Protein AF-A0A922CVF0-F1 (afdb_monomer_lite)

Sequence (70 aa):
MKGYFLVFAVVLLFAAFAFADPVYDDVESEGILSRMRRAKCDFNACDRWCRQLKFPGGACVGDKCDCDRW

pLDDT: mean 76.62, std 15.31, range [43.09, 94.69]

Foldseek 3Di:
DVVVVVVVVVVVVVVVVVVPPPPPVPDPPVVVVVVVVLQFDDQVVLQVVLVVVVANGWDTDHSDIDTDDD

Radius of gyration: 27.83 Å; chains: 1; bounding box: 50×19×74 Å

Structure (mmCIF, N/CA/C/O backbone):
data_AF-A0A922CVF0-F1
#
_entry.id   AF-A0A922CVF0-F1
#
loop_
_atom_site.group_PDB
_atom_site.id
_atom_site.type_symbol
_atom_site.label_atom_id
_atom_site.label_alt_id
_atom_site.label_comp_id
_atom_site.label_asym_id
_atom_site.label_entity_id
_atom_site.label_seq_id
_atom_site.pdbx_PDB_ins_code
_atom_site.Cartn_x
_atom_site.Cartn_y
_atom_site.Cartn_z
_atom_site.occupancy
_atom_site.B_iso_or_equiv
_atom_site.auth_seq_id
_atom_site.auth_comp_id
_atom_site.auth_asym_id
_atom_site.auth_atom_id
_atom_site.pdbx_PDB_model_num
ATOM 1 N N . MET A 1 1 ? -31.874 4.131 57.984 1.00 59.88 1 MET A N 1
ATOM 2 C CA . MET A 1 1 ? -32.584 4.398 56.708 1.00 59.88 1 MET A CA 1
ATOM 3 C C . MET A 1 1 ? -31.945 5.499 55.849 1.00 59.88 1 MET A C 1
ATOM 5 O O . MET A 1 1 ? -31.956 5.340 54.642 1.00 59.88 1 MET A O 1
ATOM 9 N N . LYS A 1 2 ? -31.323 6.559 56.405 1.00 66.12 2 LYS A N 1
ATOM 10 C CA . LYS A 1 2 ? -30.647 7.608 55.600 1.00 66.12 2 LYS A CA 1
ATOM 11 C C . LYS A 1 2 ? -29.350 7.163 54.889 1.00 66.12 2 LYS A C 1
ATOM 13 O O . LYS A 1 2 ? -29.081 7.621 53.789 1.00 66.12 2 LYS A O 1
ATOM 18 N N . GLY A 1 3 ? -28.567 6.259 55.488 1.00 73.75 3 GLY A N 1
ATOM 19 C CA . GLY A 1 3 ? -27.289 5.805 54.909 1.00 73.75 3 GLY A CA 1
ATOM 20 C C . GLY A 1 3 ? -27.439 4.974 53.631 1.00 73.75 3 GLY A C 1
ATOM 21 O O . GLY A 1 3 ? -26.652 5.129 52.708 1.00 73.75 3 GLY A O 1
ATOM 22 N N . TYR A 1 4 ? -28.500 4.165 53.532 1.00 83.38 4 TYR A N 1
ATOM 23 C CA . TYR A 1 4 ? -28.796 3.373 52.332 1.00 83.38 4 TYR A CA 1
ATOM 24 C C . TYR A 1 4 ? -29.047 4.242 51.100 1.00 83.38 4 TYR A C 1
ATOM 26 O O . TYR A 1 4 ? -28.675 3.851 50.002 1.00 83.38 4 TYR A O 1
ATOM 34 N N . PHE A 1 5 ? -29.617 5.435 51.284 1.00 84.19 5 PHE A N 1
ATOM 35 C CA . PHE A 1 5 ? -29.828 6.382 50.193 1.00 84.19 5 PHE A CA 1
ATOM 36 C C . PHE A 1 5 ? -28.499 6.881 49.611 1.00 84.19 5 PHE A C 1
ATOM 38 O O . PHE A 1 5 ? -28.355 6.967 48.397 1.00 84.19 5 PHE A O 1
ATOM 45 N N . LEU A 1 6 ? -27.506 7.138 50.471 1.00 86.69 6 LEU A N 1
ATOM 46 C CA . LEU A 1 6 ? -26.168 7.544 50.036 1.00 86.69 6 LEU A CA 1
ATOM 47 C C . LEU A 1 6 ? -25.446 6.406 49.316 1.00 86.69 6 LEU A C 1
ATOM 49 O O . LEU A 1 6 ? -24.884 6.624 48.249 1.00 86.69 6 LEU A O 1
ATOM 53 N N . VAL A 1 7 ? -25.511 5.186 49.857 1.00 87.38 7 VAL A N 1
ATOM 54 C CA . VAL A 1 7 ? -24.911 4.010 49.210 1.00 87.38 7 VAL A CA 1
ATOM 55 C C . VAL A 1 7 ? -25.553 3.763 47.845 1.00 87.38 7 VAL A C 1
ATOM 57 O O . VAL A 1 7 ? -24.843 3.574 46.865 1.00 87.38 7 VAL A O 1
ATOM 60 N N . PHE A 1 8 ? -26.881 3.837 47.753 1.00 87.06 8 PHE A N 1
ATOM 61 C CA . PHE A 1 8 ? -27.604 3.653 46.497 1.00 87.06 8 PHE A CA 1
ATOM 62 C C 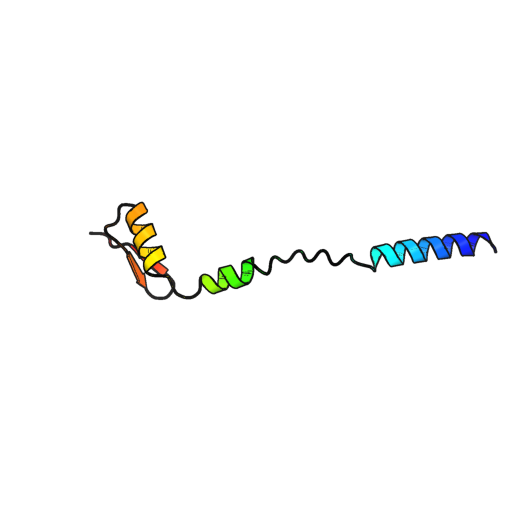. PHE A 1 8 ? -27.257 4.738 45.470 1.00 87.06 8 PHE A C 1
ATOM 64 O O . PHE A 1 8 ? -26.974 4.415 44.323 1.00 87.06 8 PHE A O 1
ATOM 71 N N . ALA A 1 9 ? -27.187 6.009 45.880 1.00 88.94 9 ALA A N 1
ATOM 72 C CA . ALA A 1 9 ? -26.788 7.108 45.002 1.00 88.94 9 ALA A CA 1
ATOM 73 C C . ALA A 1 9 ? -25.353 6.945 44.471 1.00 88.94 9 ALA A C 1
ATOM 75 O O . ALA A 1 9 ? -25.113 7.154 43.286 1.00 88.94 9 ALA A O 1
ATOM 76 N N . VAL A 1 10 ? -24.408 6.522 45.318 1.00 88.75 10 VAL A N 1
ATOM 77 C CA . VAL A 1 10 ? -23.018 6.264 44.908 1.00 88.75 10 VAL A CA 1
ATOM 78 C C . VAL A 1 10 ? -22.945 5.082 43.941 1.00 88.75 10 VAL A C 1
ATOM 80 O O . VAL A 1 10 ? -22.292 5.190 42.909 1.00 88.75 10 VAL A O 1
ATOM 83 N N . VAL A 1 11 ? -23.656 3.985 44.217 1.00 86.31 11 VAL A N 1
ATOM 84 C CA . VAL A 1 11 ? -23.720 2.820 43.316 1.00 86.31 11 VAL A CA 1
ATOM 85 C C . VAL A 1 11 ? -24.323 3.200 41.965 1.00 86.31 11 VAL A C 1
ATOM 87 O O . VAL A 1 11 ? -23.785 2.800 40.939 1.00 86.31 11 VAL A O 1
ATOM 90 N N . LEU A 1 12 ? -25.387 4.009 41.946 1.00 84.81 12 LEU A N 1
ATOM 91 C CA . LEU A 1 12 ? -25.994 4.500 40.708 1.00 84.81 12 LEU A CA 1
ATOM 92 C C . LEU A 1 12 ? -25.062 5.426 39.921 1.00 84.81 12 LEU A C 1
ATOM 94 O O . LEU A 1 12 ? -25.054 5.357 38.698 1.00 84.81 12 LEU A O 1
ATOM 98 N N . LEU A 1 13 ? -24.266 6.262 40.593 1.00 82.81 13 LEU A N 1
ATOM 99 C CA . LEU A 1 13 ? -23.270 7.110 39.936 1.00 82.81 13 LEU A CA 1
ATOM 100 C C . LEU A 1 13 ? -22.133 6.279 39.339 1.00 82.81 13 LEU A C 1
ATOM 102 O O . LEU A 1 13 ? -21.799 6.462 38.176 1.00 82.81 13 LEU A O 1
ATOM 106 N N . PHE A 1 14 ? -21.573 5.334 40.096 1.00 83.06 14 PHE A N 1
ATOM 107 C CA . PHE A 1 14 ? -20.544 4.422 39.587 1.00 83.06 14 PHE A CA 1
ATOM 108 C C . PHE A 1 14 ? -21.062 3.568 38.429 1.00 83.06 14 PHE A C 1
ATOM 110 O O . PHE A 1 14 ? -20.368 3.415 37.431 1.00 83.06 14 PHE A O 1
ATOM 117 N N . ALA A 1 15 ? -22.294 3.064 38.535 1.00 77.56 15 ALA A N 1
ATOM 118 C CA . ALA A 1 15 ? -22.976 2.378 37.448 1.00 77.56 15 ALA A CA 1
ATOM 119 C C . ALA A 1 15 ? -23.135 3.308 36.239 1.00 77.56 15 ALA A C 1
ATOM 121 O O . ALA A 1 15 ? -22.759 2.927 35.144 1.00 77.56 15 ALA A O 1
ATOM 122 N N . ALA A 1 16 ? -23.602 4.545 36.415 1.00 72.81 16 ALA A N 1
ATOM 123 C CA . ALA A 1 16 ? -23.713 5.505 35.320 1.00 72.81 16 ALA A CA 1
ATOM 124 C C . ALA A 1 16 ? -22.358 5.827 34.669 1.00 72.81 16 ALA A C 1
ATOM 126 O O . ALA A 1 16 ? -22.325 6.004 33.466 1.00 72.81 16 ALA A O 1
ATOM 127 N N . PHE A 1 17 ? -21.251 5.854 35.416 1.00 71.56 17 PHE A N 1
ATOM 128 C CA . PHE A 1 17 ? -19.897 6.021 34.866 1.00 71.56 17 PHE A CA 1
ATOM 129 C C . PHE A 1 17 ? -19.344 4.759 34.185 1.00 71.56 17 PHE A C 1
ATOM 131 O O . PHE A 1 17 ? -18.499 4.875 33.308 1.00 71.56 17 PHE A O 1
ATOM 138 N N . ALA A 1 18 ? -19.784 3.570 34.603 1.00 68.44 18 ALA A N 1
ATOM 139 C CA . ALA A 1 18 ? -19.377 2.295 34.013 1.00 68.44 18 ALA A CA 1
ATOM 140 C C . ALA A 1 18 ? -20.249 1.879 32.814 1.00 68.44 18 ALA A C 1
ATOM 142 O O . ALA A 1 18 ? -19.776 1.156 31.949 1.00 68.44 18 ALA A O 1
ATOM 143 N N . PHE A 1 19 ? -21.515 2.310 32.782 1.00 65.62 19 PHE A N 1
ATOM 144 C CA . PHE A 1 19 ? -22.483 2.068 31.705 1.00 65.62 19 PHE A CA 1
ATOM 145 C C . PHE A 1 19 ? -22.616 3.255 30.748 1.00 65.62 19 PHE A C 1
ATOM 147 O O . PHE A 1 19 ? -23.150 3.099 29.654 1.00 65.62 19 PHE A O 1
ATOM 154 N N . ALA A 1 20 ? -22.149 4.445 31.133 1.00 57.00 20 ALA A N 1
ATOM 155 C CA . ALA A 1 20 ? -21.679 5.408 30.156 1.00 57.00 20 ALA A CA 1
ATOM 156 C C . ALA A 1 20 ? -20.277 4.957 29.775 1.00 57.00 20 ALA A C 1
ATOM 158 O O . ALA A 1 20 ? -19.292 5.456 30.313 1.00 57.00 20 ALA A O 1
ATOM 159 N N . ASP A 1 21 ? -20.192 3.994 28.861 1.00 56.78 21 ASP A N 1
ATOM 160 C CA . ASP A 1 21 ? -19.001 3.877 28.041 1.00 56.78 21 ASP A CA 1
ATOM 161 C C . ASP A 1 21 ? -18.711 5.298 27.520 1.00 56.78 21 ASP A C 1
ATOM 163 O O . ASP A 1 21 ? -19.539 5.846 26.775 1.00 56.78 21 ASP A O 1
ATOM 167 N N . PRO A 1 22 ? -17.596 5.970 27.886 1.00 57.91 22 PRO A N 1
ATOM 168 C CA . PRO A 1 22 ? -17.053 6.898 26.921 1.00 57.91 22 PRO A CA 1
ATOM 169 C C . PRO A 1 22 ? -16.868 6.022 25.690 1.00 57.91 22 PRO A C 1
ATOM 171 O O . PRO A 1 22 ? -16.135 5.035 25.744 1.00 57.91 22 PRO A O 1
ATOM 174 N N . VAL A 1 23 ? -17.611 6.306 24.625 1.00 55.22 23 VAL A N 1
ATOM 175 C CA . VAL A 1 23 ? -17.331 5.729 23.318 1.00 55.22 23 VAL A CA 1
ATOM 176 C C . VAL A 1 23 ? -15.926 6.212 22.971 1.00 55.22 23 VAL A C 1
ATOM 178 O O . VAL A 1 23 ? -15.722 7.288 22.417 1.00 55.22 23 VAL A O 1
ATOM 181 N N . TYR A 1 24 ? -14.936 5.464 23.436 1.00 55.34 24 TYR A N 1
ATOM 182 C CA . TYR A 1 24 ? -13.590 5.475 22.935 1.00 55.34 24 TYR A CA 1
ATOM 183 C C . TYR A 1 24 ? -13.718 4.645 21.666 1.00 55.34 24 TYR A C 1
ATOM 185 O O . TYR A 1 24 ? -13.725 3.415 21.709 1.00 55.34 24 TYR A O 1
ATOM 193 N N . ASP A 1 25 ? -14.001 5.334 20.562 1.00 43.09 25 ASP A N 1
ATOM 194 C CA . ASP A 1 25 ? -14.033 4.754 19.222 1.00 43.09 25 ASP A CA 1
ATOM 195 C C . ASP A 1 25 ? -12.603 4.308 18.854 1.00 43.09 25 ASP A C 1
ATOM 197 O O . ASP A 1 25 ? -11.913 4.927 18.050 1.00 43.09 25 ASP A O 1
ATOM 201 N N . ASP A 1 26 ? -12.135 3.221 19.464 1.00 62.34 26 ASP A N 1
ATOM 202 C CA . ASP A 1 26 ? -10.967 2.463 19.021 1.00 62.34 26 ASP A CA 1
ATOM 203 C C . ASP A 1 26 ? -11.416 1.419 17.998 1.00 62.34 26 ASP A C 1
ATOM 205 O O . ASP A 1 26 ? -11.275 0.215 18.198 1.00 62.34 26 ASP A O 1
ATOM 209 N N . VAL A 1 27 ? -11.930 1.869 16.855 1.00 53.19 27 VAL A N 1
ATOM 210 C CA . VAL A 1 27 ? -11.615 1.188 15.599 1.00 53.19 27 VAL A CA 1
ATOM 211 C C . VAL A 1 27 ? -11.371 2.254 14.551 1.00 53.19 27 VAL A C 1
ATOM 213 O O . VAL A 1 27 ? -12.285 2.777 13.920 1.00 53.19 27 VAL A O 1
ATOM 216 N N . GLU A 1 28 ? -10.083 2.517 14.366 1.00 60.50 28 GLU A N 1
ATOM 217 C CA . GLU A 1 28 ? -9.429 3.016 13.166 1.00 60.50 28 GLU A CA 1
ATOM 218 C C . GLU A 1 28 ? -10.105 2.461 11.890 1.00 60.50 28 GLU A C 1
ATOM 220 O O . GLU A 1 28 ? -9.655 1.512 11.243 1.00 60.50 28 GLU A O 1
ATOM 225 N N . SER A 1 29 ? -11.206 3.093 11.481 1.00 60.53 29 SER A N 1
ATOM 226 C CA . SER A 1 29 ? -11.844 2.894 10.177 1.00 60.53 29 SER A CA 1
ATOM 227 C C . SER A 1 29 ? -11.004 3.511 9.047 1.00 60.53 29 SER A C 1
ATOM 229 O O . SER A 1 29 ? -11.432 3.557 7.895 1.00 60.53 29 SER A O 1
ATOM 231 N N . GLU A 1 30 ? -9.782 3.945 9.347 1.00 57.59 30 GLU A N 1
ATOM 232 C CA . GLU A 1 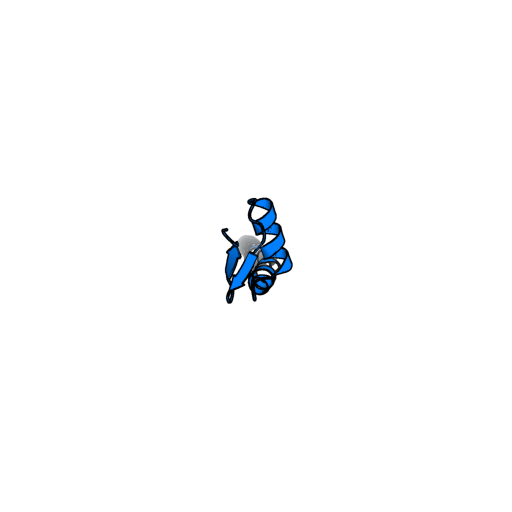30 ? -8.747 4.218 8.359 1.00 57.59 30 GLU A CA 1
ATOM 233 C C . GLU A 1 30 ? -8.009 2.934 7.938 1.00 57.59 30 GLU A C 1
ATOM 235 O O . GLU A 1 30 ? -7.473 2.886 6.832 1.00 57.59 30 GLU A O 1
ATOM 240 N N . GLY A 1 31 ? -8.064 1.850 8.728 1.00 55.88 31 GLY A N 1
ATOM 241 C CA . GLY A 1 31 ? -7.414 0.560 8.455 1.00 55.88 31 GLY A CA 1
ATOM 242 C C . GLY A 1 31 ? -8.171 -0.363 7.483 1.00 55.88 31 GLY A C 1
ATOM 243 O O . GLY A 1 31 ? -7.565 -1.105 6.704 1.00 55.88 31 GLY A O 1
ATOM 244 N N . ILE A 1 32 ? -9.508 -0.326 7.474 1.00 59.97 32 ILE A N 1
ATOM 245 C CA . ILE A 1 32 ? -10.327 -1.226 6.633 1.00 59.97 32 ILE A CA 1
ATOM 246 C C . ILE A 1 32 ? -10.457 -0.681 5.202 1.00 59.97 32 ILE A C 1
ATOM 248 O O . ILE A 1 32 ? -10.327 -1.440 4.240 1.00 59.97 32 ILE A O 1
ATOM 252 N N . LEU A 1 33 ? -10.586 0.641 5.040 1.00 60.31 33 LEU A N 1
ATOM 253 C CA . LEU A 1 33 ? -10.536 1.318 3.737 1.00 60.31 33 LEU A CA 1
ATOM 254 C C . LEU A 1 33 ? -9.124 1.331 3.129 1.00 60.31 33 LEU A C 1
ATOM 256 O O . LEU A 1 33 ? -8.988 1.239 1.909 1.00 60.31 33 LEU A O 1
ATOM 260 N N . SER A 1 34 ? -8.060 1.356 3.939 1.00 56.69 34 SER A N 1
ATOM 261 C CA . SER A 1 34 ? -6.687 1.177 3.440 1.00 56.69 34 SER A CA 1
ATOM 262 C C . SER A 1 34 ? -6.367 -0.283 3.071 1.00 56.69 34 SER A C 1
ATOM 264 O O . SER A 1 34 ? -5.624 -0.514 2.116 1.00 56.69 34 SER A O 1
ATOM 266 N N . ARG A 1 35 ? -7.007 -1.283 3.702 1.00 54.84 35 ARG A N 1
ATOM 267 C CA . ARG A 1 35 ? -7.017 -2.682 3.218 1.00 54.84 35 ARG A CA 1
ATOM 268 C C . ARG A 1 35 ? -7.896 -2.888 1.982 1.00 54.84 35 ARG A C 1
ATOM 270 O O . ARG A 1 35 ? -7.522 -3.683 1.130 1.00 54.84 35 ARG A O 1
ATOM 277 N N . MET A 1 36 ? -8.997 -2.155 1.820 1.00 53.19 36 MET A N 1
ATOM 278 C CA . MET A 1 36 ? -9.767 -2.147 0.566 1.00 53.19 36 MET A CA 1
ATOM 279 C C . MET A 1 36 ? -9.057 -1.386 -0.555 1.00 53.19 36 MET A C 1
ATOM 281 O O . MET A 1 36 ? -9.255 -1.722 -1.707 1.00 53.19 36 MET A O 1
ATOM 285 N N . ARG A 1 37 ? -8.159 -0.436 -0.269 1.00 49.78 37 ARG A N 1
ATOM 286 C CA . ARG A 1 37 ? -7.238 0.140 -1.272 1.00 49.78 37 ARG A CA 1
ATOM 287 C C . ARG A 1 37 ? -6.070 -0.797 -1.628 1.00 49.78 37 ARG A C 1
ATOM 289 O O . ARG A 1 37 ? -5.372 -0.563 -2.604 1.00 49.78 37 ARG A O 1
ATOM 296 N N . ARG A 1 38 ? -5.892 -1.901 -0.893 1.00 49.88 38 ARG A N 1
ATOM 297 C CA . ARG A 1 38 ? -5.143 -3.078 -1.369 1.00 49.88 38 ARG A CA 1
ATOM 298 C C . ARG A 1 38 ? -5.915 -3.832 -2.474 1.00 49.88 38 ARG A C 1
ATOM 300 O O . ARG A 1 38 ? -5.402 -4.823 -2.982 1.00 49.88 38 ARG A O 1
ATOM 307 N N . ALA A 1 39 ? -7.136 -3.404 -2.829 1.00 61.38 39 ALA A N 1
ATOM 308 C CA . ALA A 1 39 ? -7.891 -3.936 -3.959 1.00 61.38 39 ALA A CA 1
ATOM 309 C C . ALA A 1 39 ? -7.269 -3.480 -5.277 1.00 61.38 39 ALA A C 1
ATOM 311 O O . ALA A 1 39 ? -7.144 -2.282 -5.520 1.00 61.38 39 ALA A O 1
ATOM 312 N N . LYS A 1 40 ? -6.953 -4.460 -6.128 1.00 69.50 40 LYS A N 1
ATOM 313 C CA . LYS A 1 40 ? -6.236 -4.336 -7.396 1.00 69.50 40 LYS A CA 1
ATOM 314 C C . LYS A 1 40 ? -4.851 -3.730 -7.234 1.00 69.50 40 LYS A C 1
ATOM 316 O O . LYS A 1 40 ? -4.673 -2.567 -6.897 1.00 69.50 40 LYS A O 1
ATOM 321 N N . CYS A 1 41 ? -3.860 -4.564 -7.508 1.00 82.06 41 CYS A N 1
ATOM 322 C CA . CYS A 1 41 ? -2.471 -4.158 -7.597 1.00 82.06 41 CYS A CA 1
ATOM 323 C C . CYS A 1 41 ? -2.342 -2.833 -8.378 1.00 82.06 41 CYS A C 1
ATOM 325 O O . CYS A 1 41 ? -2.791 -2.719 -9.521 1.00 82.06 41 CYS A O 1
ATOM 327 N N . ASP A 1 42 ? -1.772 -1.815 -7.729 1.00 86.56 42 ASP A N 1
ATOM 328 C CA . ASP A 1 42 ? -1.430 -0.550 -8.372 1.00 86.56 42 ASP A CA 1
ATOM 329 C C . ASP A 1 42 ? -0.127 -0.759 -9.143 1.00 86.56 42 ASP A C 1
ATOM 331 O O . ASP A 1 42 ? 0.937 -0.935 -8.545 1.00 86.56 42 ASP A O 1
ATOM 335 N N . PHE A 1 43 ? -0.217 -0.734 -10.474 1.00 85.62 43 PHE A N 1
ATOM 336 C CA . PHE A 1 43 ? 0.931 -0.896 -11.362 1.00 85.62 43 PHE A CA 1
ATOM 337 C C . PHE A 1 43 ? 2.054 0.098 -11.043 1.00 85.62 43 PHE A C 1
ATOM 339 O O . PHE A 1 43 ? 3.217 -0.290 -11.006 1.00 85.62 43 PHE A O 1
ATOM 346 N N . ASN A 1 44 ? 1.733 1.356 -10.732 1.00 88.88 44 ASN A N 1
ATOM 347 C CA . ASN A 1 44 ? 2.743 2.377 -10.452 1.00 88.88 44 ASN A CA 1
ATOM 348 C C . ASN A 1 44 ? 3.416 2.163 -9.093 1.00 88.88 44 ASN A C 1
ATOM 350 O O . ASN A 1 44 ? 4.585 2.516 -8.916 1.00 88.88 44 ASN A O 1
ATOM 354 N N . ALA A 1 45 ? 2.685 1.634 -8.112 1.00 89.94 45 ALA A N 1
ATOM 355 C CA . ALA A 1 45 ? 3.268 1.248 -6.832 1.00 89.94 45 ALA A CA 1
ATOM 356 C C . ALA A 1 45 ? 4.147 -0.002 -6.992 1.00 89.94 45 ALA A C 1
ATOM 358 O O . ALA A 1 45 ? 5.265 -0.032 -6.480 1.00 89.94 45 ALA A O 1
ATOM 359 N N . CYS A 1 46 ? 3.662 -0.984 -7.754 1.00 91.31 46 CYS A N 1
ATOM 360 C CA . CYS A 1 46 ? 4.353 -2.229 -8.064 1.00 91.31 46 CYS A CA 1
ATOM 361 C C . CYS A 1 46 ? 5.666 -1.995 -8.828 1.00 91.31 46 CYS A C 1
ATOM 363 O O . CYS A 1 46 ? 6.728 -2.387 -8.349 1.00 91.31 46 CYS A O 1
ATOM 365 N N . ASP A 1 47 ? 5.628 -1.280 -9.956 1.00 92.75 47 ASP A N 1
ATOM 366 C CA . ASP A 1 47 ? 6.804 -1.000 -10.788 1.00 92.75 47 ASP A CA 1
ATOM 367 C C . ASP A 1 47 ? 7.877 -0.230 -10.006 1.00 92.75 47 ASP A C 1
ATOM 369 O O . ASP A 1 47 ? 9.059 -0.581 -10.016 1.00 92.75 47 ASP A O 1
ATOM 373 N N . ARG A 1 48 ? 7.466 0.781 -9.233 1.00 93.56 48 ARG A N 1
ATOM 374 C CA . ARG A 1 48 ? 8.389 1.571 -8.408 1.00 93.56 48 ARG A CA 1
ATOM 375 C C . ARG A 1 48 ? 9.041 0.726 -7.316 1.00 93.56 48 ARG A C 1
ATOM 377 O O . ARG A 1 48 ? 10.232 0.888 -7.056 1.00 93.56 48 ARG A O 1
ATOM 384 N N . TRP A 1 49 ? 8.278 -0.171 -6.695 1.00 92.06 49 TRP A N 1
ATOM 385 C CA . TRP A 1 49 ? 8.784 -1.099 -5.688 1.00 92.06 49 TRP A CA 1
ATOM 386 C C . TRP A 1 49 ? 9.769 -2.110 -6.294 1.00 92.06 49 TRP A C 1
ATOM 388 O O . TRP A 1 49 ? 10.867 -2.287 -5.767 1.00 92.06 49 TRP A O 1
ATOM 398 N N . CYS A 1 50 ? 9.459 -2.684 -7.458 1.00 94.38 50 CYS A N 1
ATOM 399 C CA . CYS A 1 50 ? 10.368 -3.583 -8.170 1.00 94.38 50 CYS A CA 1
ATOM 400 C C . CYS A 1 50 ? 11.680 -2.888 -8.574 1.00 94.38 50 CYS A C 1
ATOM 402 O O . CYS A 1 50 ? 12.764 -3.438 -8.361 1.00 94.38 50 CYS A O 1
ATOM 404 N N . ARG A 1 51 ? 11.620 -1.634 -9.042 1.00 94.44 51 ARG A N 1
ATOM 405 C CA . ARG A 1 51 ? 12.819 -0.825 -9.330 1.00 94.44 51 ARG A CA 1
ATOM 406 C C . ARG A 1 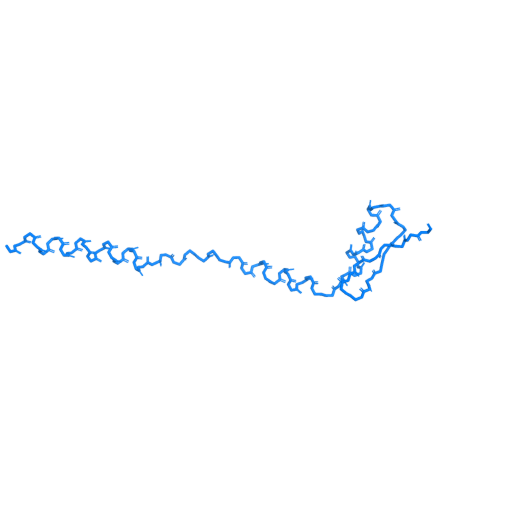51 ? 13.673 -0.547 -8.093 1.00 94.44 51 ARG A C 1
ATOM 408 O O . ARG A 1 51 ? 14.901 -0.552 -8.187 1.00 94.44 51 ARG A O 1
ATOM 415 N N . GLN A 1 52 ? 13.057 -0.329 -6.927 1.00 94.69 52 GLN A N 1
ATOM 416 C CA . GLN A 1 52 ? 13.787 -0.181 -5.656 1.00 94.69 52 GLN A CA 1
ATOM 417 C C . GLN A 1 52 ? 14.555 -1.456 -5.295 1.00 94.69 52 GLN A C 1
ATOM 419 O O . GLN A 1 52 ? 15.690 -1.379 -4.825 1.00 94.69 52 GLN A O 1
ATOM 424 N N . LEU A 1 53 ? 13.971 -2.616 -5.594 1.00 92.94 53 LEU A N 1
ATOM 425 C CA . LEU A 1 53 ? 14.595 -3.928 -5.439 1.00 92.94 53 LEU A CA 1
ATOM 426 C C . LEU A 1 53 ? 15.613 -4.269 -6.544 1.00 92.94 53 LEU A C 1
ATOM 428 O O . LEU A 1 53 ? 16.102 -5.394 -6.583 1.00 92.94 53 LEU A O 1
ATOM 432 N N . LYS A 1 54 ? 15.976 -3.303 -7.402 1.00 92.88 54 LYS A N 1
ATOM 433 C CA . LYS A 1 54 ? 16.923 -3.451 -8.525 1.00 92.88 54 LYS A CA 1
ATOM 434 C C . LYS A 1 54 ? 16.434 -4.349 -9.664 1.00 92.88 54 LYS A C 1
ATOM 436 O O . LYS A 1 54 ? 17.239 -4.735 -10.508 1.00 92.88 54 LYS A O 1
ATOM 441 N N . PHE A 1 55 ? 15.133 -4.611 -9.741 1.00 93.81 55 PHE A N 1
ATOM 442 C CA . PHE A 1 55 ? 14.531 -5.177 -10.943 1.00 93.81 55 PHE A CA 1
ATOM 443 C C . PHE A 1 55 ? 14.278 -4.075 -11.990 1.00 93.81 55 PHE A C 1
ATOM 445 O O . PHE A 1 55 ? 14.097 -2.909 -11.632 1.00 93.81 55 PHE A O 1
ATOM 452 N N . PRO A 1 56 ? 14.273 -4.406 -13.291 1.00 92.75 56 PRO A N 1
ATOM 453 C CA . PRO A 1 56 ? 13.962 -3.465 -14.370 1.00 92.75 56 PRO A CA 1
ATOM 454 C C . PRO A 1 56 ? 12.553 -2.855 -14.269 1.00 92.75 56 PRO A C 1
ATOM 456 O O . PRO A 1 56 ? 12.357 -1.708 -14.682 1.00 92.75 56 PRO A O 1
ATOM 459 N N . GLY A 1 57 ? 11.602 -3.585 -13.685 1.00 92.38 57 GLY A N 1
ATOM 460 C CA . GLY A 1 57 ? 10.222 -3.153 -13.489 1.00 92.38 57 GLY A CA 1
ATOM 461 C C . GLY A 1 57 ? 9.354 -4.268 -12.913 1.00 92.38 57 GLY A C 1
ATOM 462 O O . GLY A 1 57 ? 9.875 -5.289 -12.451 1.00 92.38 57 GLY A O 1
ATOM 463 N N . GLY A 1 58 ? 8.040 -4.064 -12.909 1.00 91.75 58 GLY A N 1
ATOM 464 C CA . GLY A 1 58 ? 7.082 -5.091 -12.504 1.00 91.75 58 GLY A CA 1
ATOM 465 C C . GLY A 1 58 ? 5.677 -4.864 -13.047 1.00 91.75 58 GLY A C 1
ATOM 466 O O . GLY A 1 58 ? 5.328 -3.764 -13.475 1.00 91.75 58 GLY A O 1
ATOM 467 N N . ALA A 1 59 ? 4.862 -5.913 -13.006 1.00 91.31 59 ALA A N 1
ATOM 468 C CA . ALA A 1 59 ? 3.499 -5.926 -13.508 1.00 91.31 59 ALA A CA 1
ATOM 469 C C . ALA A 1 59 ? 2.519 -6.489 -12.474 1.00 91.31 59 ALA A C 1
ATOM 471 O O . ALA A 1 59 ? 2.854 -7.295 -11.606 1.00 91.31 59 ALA A O 1
ATOM 472 N N . CYS A 1 60 ? 1.265 -6.069 -12.596 1.00 90.50 60 CYS A N 1
ATOM 473 C CA . CYS A 1 60 ? 0.181 -6.578 -11.774 1.00 90.50 60 CYS A CA 1
ATOM 474 C C . CYS A 1 60 ? -0.446 -7.812 -12.421 1.00 90.50 60 CYS A C 1
ATOM 476 O O . CYS A 1 60 ? -1.120 -7.709 -13.447 1.00 90.50 60 CYS A O 1
ATOM 478 N N . VAL A 1 61 ? -0.255 -8.974 -11.800 1.00 89.62 61 VAL A N 1
ATOM 479 C CA . VAL A 1 61 ? -0.875 -10.239 -12.202 1.00 89.62 61 VAL A CA 1
ATOM 480 C C . VAL A 1 61 ? -1.996 -10.545 -11.210 1.00 89.62 61 VAL A C 1
ATOM 482 O O . VAL A 1 61 ? -1.775 -11.059 -10.112 1.00 89.62 61 VAL A O 1
ATOM 485 N N . GLY A 1 62 ? -3.219 -10.154 -11.577 1.00 83.50 62 GLY A N 1
ATOM 486 C CA . GLY A 1 62 ? -4.367 -10.163 -10.667 1.00 83.50 62 GLY A CA 1
ATOM 487 C C . GLY A 1 62 ? -4.183 -9.143 -9.539 1.00 83.50 62 GLY A C 1
ATOM 488 O O . GLY A 1 62 ? -4.012 -7.953 -9.796 1.00 83.50 62 GLY A O 1
ATOM 489 N N . ASP A 1 63 ? -4.185 -9.617 -8.293 1.00 82.69 63 ASP A N 1
ATOM 490 C CA . ASP A 1 63 ? -3.972 -8.789 -7.096 1.00 82.69 63 ASP A CA 1
ATOM 491 C C . ASP A 1 63 ? -2.525 -8.835 -6.568 1.00 82.69 63 ASP A C 1
ATOM 493 O O . ASP A 1 63 ? -2.228 -8.276 -5.510 1.00 82.69 63 ASP A O 1
ATOM 497 N N . LYS A 1 64 ? -1.603 -9.492 -7.287 1.00 85.06 64 LYS A N 1
ATOM 498 C CA . LYS A 1 64 ? -0.179 -9.556 -6.931 1.00 85.06 64 LYS A CA 1
ATOM 499 C C . LYS A 1 64 ? 0.679 -8.696 -7.849 1.00 85.06 64 LYS A C 1
ATOM 501 O O . LYS A 1 64 ? 0.458 -8.637 -9.052 1.00 85.06 64 LYS A O 1
ATOM 506 N N . CYS A 1 65 ? 1.693 -8.085 -7.247 1.00 89.62 65 CYS A N 1
ATOM 507 C CA . CYS A 1 65 ? 2.801 -7.459 -7.951 1.00 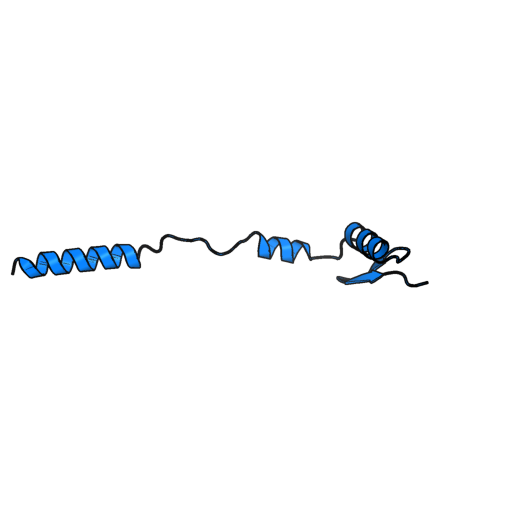89.62 65 CYS A CA 1
ATOM 508 C C . CYS A 1 65 ? 3.871 -8.517 -8.251 1.00 89.62 65 CYS A C 1
ATOM 510 O O . CYS A 1 65 ? 4.333 -9.181 -7.318 1.00 89.62 65 CYS A O 1
ATOM 512 N N . ASP A 1 66 ? 4.239 -8.679 -9.520 1.00 91.19 66 ASP A N 1
ATOM 513 C CA . ASP A 1 66 ? 5.337 -9.539 -9.971 1.00 91.19 66 ASP A CA 1
ATOM 514 C C . ASP A 1 66 ? 6.447 -8.673 -10.574 1.00 91.19 66 ASP A C 1
ATOM 516 O O . ASP A 1 66 ? 6.165 -7.760 -11.349 1.00 91.19 66 ASP A O 1
ATOM 520 N N . CYS A 1 67 ? 7.699 -8.924 -10.193 1.00 93.94 67 CYS A N 1
ATOM 521 C CA . CYS A 1 67 ? 8.839 -8.155 -10.688 1.00 93.94 67 CYS A CA 1
ATOM 522 C C . CYS A 1 67 ? 9.497 -8.885 -11.854 1.00 93.94 67 CYS A C 1
ATOM 524 O O . CYS A 1 67 ? 9.807 -10.076 -11.753 1.00 93.94 67 CYS A O 1
ATOM 526 N N . ASP A 1 68 ? 9.778 -8.148 -12.925 1.00 90.62 68 ASP A N 1
ATOM 527 C CA . ASP A 1 68 ? 10.431 -8.690 -14.107 1.00 90.62 68 ASP A CA 1
ATOM 528 C C . ASP A 1 68 ? 11.861 -9.103 -13.754 1.00 90.62 68 ASP A C 1
ATOM 530 O O . ASP A 1 68 ? 12.697 -8.289 -13.355 1.00 90.62 68 ASP A O 1
ATOM 534 N N . ARG A 1 69 ? 12.140 -10.398 -13.883 1.00 80.81 69 ARG A N 1
ATOM 535 C CA . ARG A 1 69 ? 13.469 -10.985 -13.714 1.00 80.81 69 ARG A CA 1
ATOM 536 C C . ARG A 1 69 ? 14.005 -11.287 -15.104 1.00 80.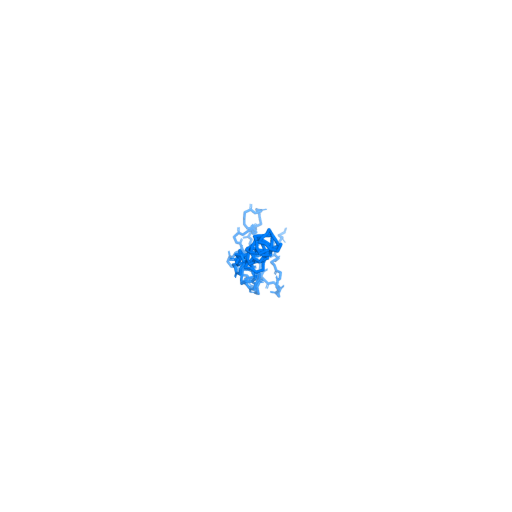81 69 ARG 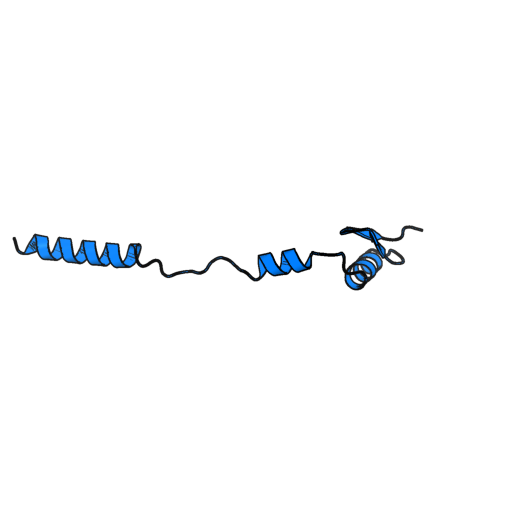A C 1
ATOM 538 O O . ARG A 1 69 ? 13.448 -12.146 -15.779 1.00 80.81 69 ARG A O 1
ATOM 545 N N . TRP A 1 70 ? 15.012 -10.540 -15.546 1.00 62.00 70 TRP A N 1
ATOM 546 C CA . TRP A 1 70 ? 15.762 -10.879 -16.757 1.00 62.00 70 TRP A CA 1
ATOM 547 C C . TRP A 1 70 ? 16.648 -12.098 -16.519 1.00 62.00 70 TRP A C 1
ATOM 549 O O . TRP A 1 70 ? 17.229 -12.186 -15.411 1.00 62.00 70 TRP A O 1
#

Secondary structure (DSSP, 8-state):
-HHHHHHHHHHHHHHHHHHS--------HHHHHHHHTTSS--HHHHHHHHHHTT-S-EEEETTEEEE---

Organism: Manduca sexta (NCBI:txid7130)